Protein AF-A0A7X2XMP3-F1 (afdb_monomer_lite)

Sequence (76 aa):
YLHFAMDSLIKQTYQNFEVILVNDGSTDNSPQLCEEYAKQYENVSVFHKENGGLSDARNFGVSKASSDWIFFLDPD

Radius of gyration: 11.97 Å; chains: 1; bounding box: 31×22×27 Å

pLDDT: mean 92.6, std 4.58, range [70.81, 97.0]

InterPro domains:
  IPR001173 Glycosyltransferase 2-like [PF00535] (1-76)
  IPR029044 Nucleotide-diphospho-sugar transferases [G3DSA:3.90.550.10] (1-76)
  IPR029044 Nucleotide-diphospho-sugar transferases [SSF53448] (1-76)
  IPR050834 Glycosyltransferase 2 family enzymes [PTHR43685] (1-76)

Secondary structure (DSSP, 8-state):
-HHHHHHHHHT-S-----EEEEEES--SSHHHHHHHHHHH-TTEEEEEE----HHHHHHHHHHH--SS--------

Organism: Streptococcus pneumoniae (NCBI:txid1313)

Foldseek 3Di:
DQVVVVVVLVPDPDDPAAAEAEAQQDPDCVQVVLVVVVVVDVRYHYDYDHHPDDVVSVVVSVVVDPDPDDDDDDSD

Structure (mm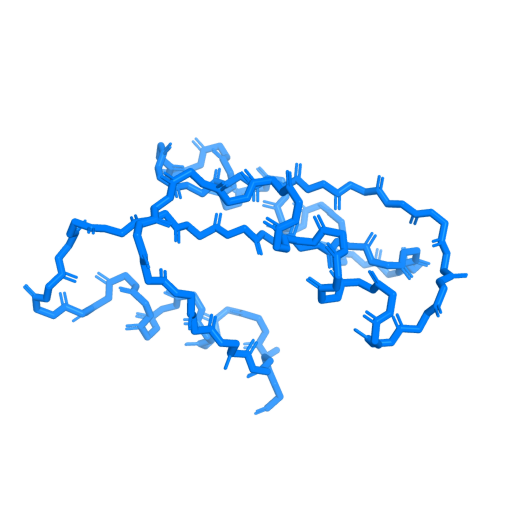CIF, N/CA/C/O backbone):
data_AF-A0A7X2XMP3-F1
#
_entry.id   AF-A0A7X2XMP3-F1
#
loop_
_atom_site.group_PDB
_atom_site.id
_atom_site.type_symbol
_atom_site.label_atom_id
_atom_site.label_alt_id
_atom_site.label_comp_id
_atom_site.label_asym_id
_atom_site.label_entity_id
_atom_site.label_seq_id
_atom_site.pdbx_PDB_ins_code
_atom_site.Cartn_x
_atom_site.Cartn_y
_atom_site.Cartn_z
_atom_site.occupancy
_atom_site.B_iso_or_equiv
_atom_site.auth_seq_id
_atom_site.auth_comp_id
_atom_site.auth_asym_id
_atom_site.auth_atom_id
_atom_site.pdbx_PDB_model_num
ATOM 1 N N . TYR A 1 1 ? 7.470 11.341 1.107 1.00 79.06 1 TYR A N 1
ATOM 2 C CA . TYR A 1 1 ? 6.005 11.482 1.104 1.00 79.06 1 TYR A CA 1
ATOM 3 C C . TYR A 1 1 ? 5.293 10.320 1.792 1.00 79.06 1 TYR A C 1
ATOM 5 O O . TYR A 1 1 ? 4.394 10.591 2.575 1.00 79.06 1 TYR A O 1
ATOM 13 N N . LEU A 1 2 ? 5.784 9.074 1.668 1.00 83.81 2 LEU A N 1
ATOM 14 C CA . LEU A 1 2 ? 5.257 7.903 2.397 1.00 83.81 2 LEU A CA 1
ATOM 15 C C . LEU A 1 2 ? 4.977 8.147 3.895 1.00 83.81 2 LEU A C 1
ATOM 17 O O . LEU A 1 2 ? 3.910 7.788 4.375 1.00 83.81 2 LEU A O 1
ATOM 21 N N . HIS A 1 3 ? 5.883 8.816 4.617 1.00 86.56 3 HIS A N 1
ATOM 22 C CA . HIS A 1 3 ? 5.659 9.162 6.027 1.00 86.56 3 HIS A CA 1
ATOM 23 C C . HIS A 1 3 ? 4.376 9.973 6.262 1.00 86.56 3 HIS A C 1
ATOM 25 O O . HIS A 1 3 ? 3.653 9.675 7.204 1.00 86.56 3 HIS A O 1
ATOM 31 N N . PHE A 1 4 ? 4.054 10.947 5.405 1.00 87.50 4 PHE A N 1
ATOM 32 C CA . PHE A 1 4 ? 2.835 11.747 5.549 1.00 87.50 4 PHE A CA 1
ATOM 33 C C . PHE A 1 4 ? 1.576 10.906 5.325 1.00 87.50 4 PHE A C 1
ATOM 35 O O . PHE A 1 4 ? 0.609 11.045 6.073 1.00 87.50 4 PHE A O 1
ATOM 42 N N . ALA A 1 5 ? 1.603 10.010 4.334 1.00 90.12 5 ALA A N 1
ATOM 43 C CA . ALA A 1 5 ? 0.508 9.080 4.077 1.00 90.12 5 ALA A CA 1
ATOM 44 C C . ALA A 1 5 ? 0.293 8.138 5.272 1.00 90.12 5 ALA A C 1
ATOM 46 O O . ALA A 1 5 ? -0.826 8.020 5.770 1.00 90.12 5 ALA A O 1
ATOM 47 N N . MET A 1 6 ? 1.370 7.547 5.798 1.00 90.69 6 MET A N 1
ATOM 48 C CA . MET A 1 6 ? 1.303 6.673 6.970 1.00 90.69 6 MET A CA 1
ATOM 49 C C . MET A 1 6 ? 0.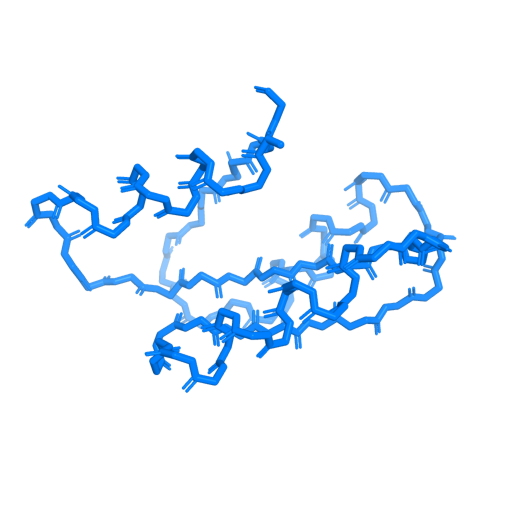810 7.420 8.210 1.00 90.69 6 MET A C 1
ATOM 51 O O . MET A 1 6 ? -0.107 6.949 8.875 1.00 90.69 6 MET A O 1
ATOM 55 N N . ASP A 1 7 ? 1.332 8.614 8.488 1.00 90.44 7 ASP A N 1
ATOM 56 C CA . ASP A 1 7 ? 0.875 9.452 9.601 1.00 90.44 7 ASP A CA 1
ATOM 57 C C . ASP A 1 7 ? -0.616 9.784 9.510 1.00 90.44 7 ASP A C 1
ATOM 59 O O . ASP A 1 7 ? -1.307 9.821 10.531 1.00 90.44 7 ASP A O 1
ATOM 63 N N . SER A 1 8 ? -1.109 10.038 8.296 1.00 90.25 8 SER A N 1
ATOM 64 C CA . SER A 1 8 ? -2.526 10.288 8.040 1.00 90.25 8 SER A CA 1
ATOM 65 C C . SER A 1 8 ? -3.373 9.051 8.339 1.00 90.25 8 SER A C 1
ATOM 67 O O . SER A 1 8 ? -4.409 9.174 8.995 1.00 90.25 8 SER A O 1
ATOM 69 N N . LEU A 1 9 ? -2.919 7.862 7.922 1.00 91.44 9 LEU A N 1
ATOM 70 C CA . LEU A 1 9 ? -3.590 6.587 8.196 1.00 91.44 9 LEU A CA 1
ATOM 71 C C . LEU A 1 9 ? -3.603 6.262 9.696 1.00 91.44 9 LEU A C 1
ATOM 73 O O . LEU A 1 9 ? -4.649 5.938 10.251 1.00 91.44 9 LEU A O 1
ATOM 77 N N . ILE A 1 10 ? -2.472 6.425 10.383 1.00 88.88 10 ILE A N 1
ATOM 78 C CA . ILE A 1 10 ? -2.342 6.144 11.821 1.00 88.88 10 ILE A CA 1
ATOM 79 C C . ILE A 1 10 ? -3.284 7.031 12.651 1.00 88.88 10 ILE A C 1
ATOM 81 O O . ILE A 1 10 ? -3.845 6.584 13.651 1.00 88.88 10 ILE A O 1
ATOM 85 N N . LYS A 1 11 ? -3.484 8.288 12.235 1.00 91.75 11 LYS A N 1
ATOM 86 C CA . LYS A 1 11 ? -4.339 9.267 12.929 1.00 91.75 11 LYS A CA 1
ATOM 87 C C . LYS A 1 11 ? -5.826 9.166 12.561 1.00 91.75 11 LYS A C 1
ATOM 89 O O . LYS A 1 11 ? -6.608 9.991 13.037 1.00 91.75 11 LYS A O 1
ATOM 94 N N . GLN A 1 12 ? -6.240 8.200 11.735 1.00 91.00 12 GLN A N 1
ATOM 95 C CA . GLN A 1 12 ? -7.654 8.024 11.393 1.00 91.00 12 GLN A CA 1
ATOM 96 C C . GLN A 1 12 ? -8.498 7.701 12.631 1.00 91.00 12 GLN A C 1
ATOM 98 O O . GLN A 1 12 ? -8.067 7.021 13.558 1.00 91.00 12 GLN A O 1
ATOM 103 N N . THR A 1 13 ? -9.743 8.171 12.656 1.00 94.56 13 THR A N 1
ATOM 104 C CA . THR A 1 13 ? -10.682 7.833 13.740 1.00 94.56 13 THR A CA 1
ATOM 105 C C . THR A 1 13 ? -11.213 6.405 13.617 1.00 94.56 13 THR A C 1
ATOM 107 O O . THR A 1 13 ? -11.560 5.783 14.618 1.00 94.56 13 THR A O 1
ATOM 110 N N . TYR A 1 14 ? -11.256 5.872 12.396 1.00 91.31 14 TYR A N 1
ATOM 111 C CA . TYR A 1 14 ? -11.550 4.474 12.112 1.00 91.31 14 TYR A CA 1
ATOM 112 C C . TYR A 1 14 ? -10.246 3.678 12.076 1.00 91.31 14 TYR A C 1
ATOM 114 O O . TYR A 1 14 ? -9.346 4.060 11.344 1.00 91.31 14 TYR A O 1
ATOM 122 N N . GLN A 1 15 ? -10.146 2.594 12.849 1.00 89.25 15 GLN A N 1
ATOM 123 C CA . GLN A 1 15 ? -8.897 1.833 13.052 1.00 89.25 15 GLN A CA 1
ATOM 124 C C . GLN A 1 15 ? -8.972 0.379 12.559 1.00 89.25 15 GLN A C 1
ATOM 126 O O . GLN A 1 15 ? -7.986 -0.346 12.601 1.00 89.25 15 GLN A O 1
ATOM 131 N N . ASN A 1 16 ? -10.139 -0.070 12.089 1.00 92.38 16 ASN A N 1
ATOM 132 C CA . ASN A 1 16 ? -10.339 -1.447 11.641 1.00 92.38 16 ASN A CA 1
ATOM 133 C C . ASN A 1 16 ? -10.036 -1.591 10.143 1.00 92.38 16 ASN A C 1
ATOM 135 O O . ASN A 1 16 ? -10.933 -1.832 9.339 1.00 92.38 16 ASN A O 1
ATOM 139 N N . PHE A 1 17 ? -8.778 -1.372 9.772 1.00 93.62 17 PHE A N 1
ATOM 140 C CA . PHE A 1 17 ? -8.305 -1.489 8.396 1.00 93.62 17 PHE A CA 1
ATOM 141 C C . PHE A 1 17 ? -6.911 -2.118 8.350 1.00 93.62 17 PHE A C 1
ATOM 143 O O . PHE A 1 17 ? -6.117 -1.971 9.282 1.00 93.62 17 PHE A O 1
ATOM 150 N N . GLU A 1 18 ? -6.611 -2.782 7.239 1.00 94.75 18 GLU A N 1
ATOM 151 C CA . GLU A 1 18 ? -5.261 -3.215 6.883 1.00 94.75 18 GLU A CA 1
ATOM 152 C C . GLU A 1 18 ? -4.625 -2.219 5.907 1.00 94.75 18 GLU A C 1
ATOM 154 O O . GLU A 1 18 ? -5.310 -1.585 5.100 1.00 94.75 18 GLU A O 1
ATOM 159 N N . VAL A 1 19 ? -3.305 -2.080 5.971 1.00 95.75 19 VAL A N 1
ATOM 160 C CA . VAL A 1 19 ? -2.515 -1.300 5.019 1.00 95.75 19 VAL A CA 1
ATOM 161 C C . VAL A 1 19 ? -1.609 -2.254 4.270 1.00 95.75 19 VAL A C 1
ATOM 163 O O . VAL A 1 19 ? -0.811 -2.969 4.872 1.00 95.75 19 VAL A O 1
ATOM 166 N N . ILE A 1 20 ? -1.704 -2.235 2.946 1.00 96.25 20 ILE A N 1
ATOM 167 C CA . ILE A 1 20 ? -0.872 -3.058 2.075 1.00 96.25 20 ILE A CA 1
ATOM 168 C C . ILE A 1 20 ? 0.061 -2.134 1.304 1.00 96.25 20 ILE A C 1
ATOM 170 O O . ILE A 1 20 ? -0.351 -1.437 0.378 1.00 96.25 20 ILE A O 1
ATOM 174 N N . LEU A 1 21 ? 1.331 -2.132 1.695 1.00 95.81 21 LEU A N 1
ATOM 175 C CA . LEU A 1 21 ? 2.390 -1.399 1.017 1.00 95.81 21 LEU A CA 1
ATOM 176 C C . LEU A 1 21 ? 3.000 -2.290 -0.068 1.00 95.81 21 LEU A C 1
ATOM 178 O O . LEU A 1 21 ? 3.628 -3.308 0.224 1.00 95.81 21 LEU A O 1
ATOM 182 N N . VAL A 1 22 ? 2.829 -1.905 -1.332 1.00 95.81 22 VAL A N 1
ATOM 183 C CA . VAL A 1 22 ? 3.419 -2.618 -2.472 1.00 95.81 22 VAL A CA 1
ATOM 184 C C . VAL A 1 22 ? 4.624 -1.839 -2.982 1.00 95.81 22 VAL A C 1
ATOM 186 O O . VAL A 1 22 ? 4.486 -0.774 -3.577 1.00 95.81 22 VAL A O 1
ATOM 189 N N . ASN A 1 23 ? 5.817 -2.382 -2.760 1.00 94.50 23 ASN A N 1
ATOM 190 C CA . ASN A 1 23 ? 7.055 -1.850 -3.307 1.00 94.50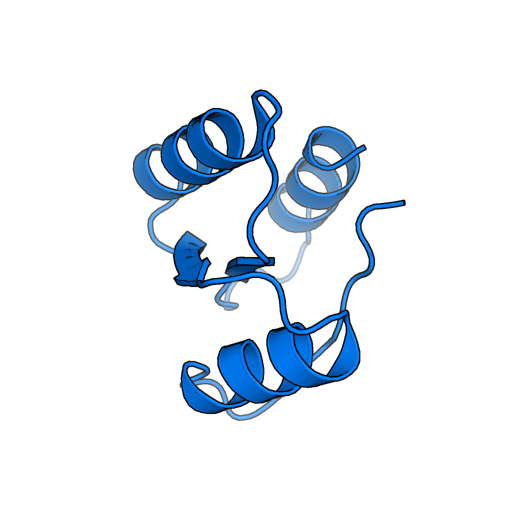 23 ASN A CA 1
ATOM 191 C C . ASN A 1 23 ? 7.311 -2.426 -4.706 1.00 94.50 23 ASN A C 1
ATOM 193 O O . ASN A 1 23 ? 7.741 -3.576 -4.848 1.00 94.50 23 ASN A O 1
ATOM 197 N N . ASP A 1 24 ? 7.093 -1.602 -5.726 1.00 94.25 24 ASP A N 1
ATOM 198 C CA . ASP A 1 24 ? 7.202 -1.963 -7.143 1.00 94.25 24 ASP A CA 1
ATOM 199 C C . ASP A 1 24 ? 8.630 -1.792 -7.694 1.00 94.25 24 ASP A C 1
ATOM 201 O O . ASP A 1 24 ? 8.880 -1.089 -8.670 1.00 94.25 24 ASP A O 1
ATOM 205 N N . GLY A 1 25 ? 9.603 -2.417 -7.030 1.00 91.31 25 GLY A N 1
ATOM 206 C CA . GLY A 1 25 ? 10.993 -2.429 -7.488 1.00 91.31 25 GLY A CA 1
ATOM 207 C C . GLY A 1 25 ? 11.761 -1.119 -7.278 1.00 91.31 25 GLY A C 1
ATOM 208 O O . GLY A 1 25 ? 12.692 -0.842 -8.036 1.00 91.31 25 GLY A O 1
ATOM 209 N N . SER A 1 26 ? 11.404 -0.316 -6.269 1.00 90.62 26 SER A N 1
ATOM 210 C CA . SER A 1 26 ? 12.166 0.885 -5.901 1.00 90.62 26 SER A CA 1
ATOM 211 C C . SER A 1 26 ? 13.618 0.545 -5.550 1.00 90.62 26 SER A C 1
ATOM 213 O O . SER A 1 26 ? 13.887 -0.428 -4.844 1.00 90.62 26 SER A O 1
ATOM 215 N N . THR A 1 27 ? 14.554 1.367 -6.027 1.00 90.88 27 THR A N 1
ATOM 216 C CA . THR A 1 27 ? 16.006 1.198 -5.821 1.00 90.88 27 THR A CA 1
ATOM 217 C C . THR A 1 27 ? 16.591 2.146 -4.772 1.00 90.88 27 THR A C 1
ATOM 219 O O . THR A 1 27 ? 17.804 2.184 -4.582 1.00 90.88 27 THR A O 1
ATOM 222 N N . ASP A 1 28 ? 15.752 2.971 -4.153 1.00 90.06 28 ASP A N 1
ATOM 223 C CA . ASP A 1 28 ? 16.126 3.889 -3.083 1.00 90.06 28 ASP A CA 1
ATOM 224 C C . ASP A 1 28 ? 15.908 3.237 -1.705 1.00 90.06 28 ASP A C 1
ATOM 226 O O . ASP A 1 28 ? 15.889 2.014 -1.581 1.00 90.06 28 ASP A O 1
ATOM 230 N N . ASN A 1 29 ? 15.755 4.051 -0.659 1.00 91.00 29 ASN A N 1
ATOM 231 C CA . ASN A 1 29 ? 15.528 3.569 0.706 1.00 91.00 29 ASN A CA 1
ATOM 232 C C . ASN A 1 29 ? 14.054 3.230 1.008 1.00 91.00 29 ASN A C 1
ATOM 234 O O . ASN A 1 29 ? 13.718 2.911 2.150 1.00 91.00 29 ASN A O 1
ATOM 238 N N . SER A 1 30 ? 13.156 3.325 0.021 1.00 90.38 30 SER A N 1
ATOM 239 C CA . SER A 1 30 ? 11.729 3.036 0.207 1.00 90.38 30 SER A CA 1
ATOM 240 C C . SER A 1 30 ? 11.455 1.610 0.701 1.00 90.38 30 SER A C 1
ATOM 242 O O . SER A 1 30 ? 10.621 1.469 1.595 1.00 90.38 30 SER A O 1
ATOM 244 N N . PRO A 1 31 ? 12.141 0.552 0.214 1.00 91.94 31 PRO A N 1
ATOM 245 C CA . PRO A 1 31 ? 11.927 -0.804 0.713 1.00 91.94 31 PRO A CA 1
ATOM 246 C C . PRO A 1 31 ? 12.188 -0.927 2.217 1.00 91.94 31 PRO A C 1
ATOM 248 O O . PRO A 1 31 ? 11.375 -1.497 2.937 1.00 91.94 31 PRO A O 1
ATOM 251 N N . GLN A 1 32 ? 13.292 -0.352 2.701 1.00 94.25 32 GLN A N 1
ATOM 252 C CA . GLN A 1 32 ? 13.665 -0.383 4.115 1.00 94.25 32 GLN A CA 1
ATOM 253 C C . GLN A 1 32 ? 12.650 0.381 4.966 1.00 94.25 32 GLN A C 1
ATOM 255 O O . GLN A 1 32 ? 12.243 -0.110 6.015 1.00 94.25 32 GLN A O 1
ATOM 260 N N . LEU A 1 33 ? 12.198 1.542 4.489 1.00 92.44 33 LEU A N 1
ATOM 261 C CA . LEU A 1 33 ? 11.184 2.337 5.176 1.00 92.44 33 LEU A CA 1
ATOM 262 C C . LEU A 1 33 ? 9.841 1.593 5.272 1.00 92.44 33 LEU A C 1
ATOM 264 O O . LEU A 1 33 ? 9.203 1.604 6.321 1.00 92.44 33 LEU A O 1
ATOM 268 N N . CYS A 1 34 ? 9.415 0.914 4.204 1.00 93.56 34 CYS A N 1
ATOM 269 C CA . CYS A 1 34 ? 8.219 0.071 4.231 1.00 93.56 34 CYS A CA 1
ATOM 270 C C . CYS A 1 34 ? 8.333 -1.026 5.303 1.00 93.56 34 CYS A C 1
ATOM 272 O O . CYS A 1 34 ? 7.422 -1.195 6.111 1.00 93.56 34 CYS A O 1
ATOM 274 N N . GLU A 1 35 ? 9.466 -1.727 5.350 1.00 94.81 35 GLU A N 1
ATOM 275 C CA . GLU A 1 35 ? 9.738 -2.782 6.335 1.00 94.81 35 GLU A CA 1
ATOM 276 C C . GLU A 1 35 ? 9.728 -2.27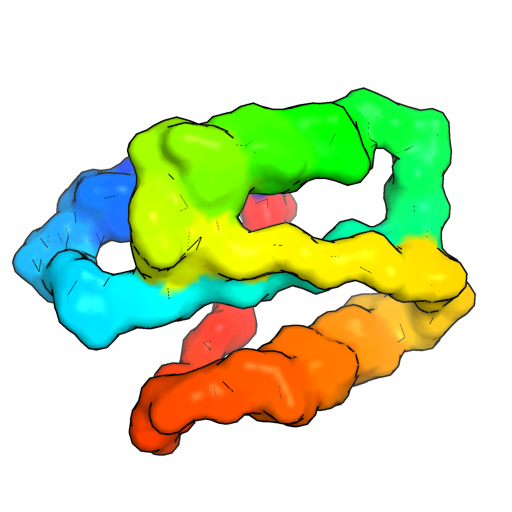0 7.785 1.00 94.81 35 GLU A C 1
ATOM 278 O O . GLU A 1 35 ? 9.272 -2.963 8.694 1.00 94.81 35 GLU A O 1
ATOM 283 N N . GLU A 1 36 ? 10.203 -1.048 8.028 1.00 95.25 36 GLU A N 1
ATOM 284 C CA . GLU A 1 36 ? 10.104 -0.405 9.343 1.00 95.25 36 GLU A CA 1
ATOM 285 C C . GLU A 1 36 ? 8.643 -0.209 9.767 1.00 95.25 36 GLU A C 1
ATOM 287 O O . GLU A 1 36 ? 8.288 -0.546 10.899 1.00 95.25 36 GLU A O 1
ATOM 292 N N . TYR A 1 37 ? 7.774 0.239 8.854 1.00 94.31 37 TYR A N 1
ATOM 293 C CA . TYR A 1 37 ? 6.343 0.375 9.134 1.00 94.31 37 TYR A CA 1
ATOM 294 C C . TYR A 1 37 ? 5.669 -0.970 9.423 1.00 94.31 37 TYR A C 1
ATOM 296 O O . TYR A 1 37 ? 4.912 -1.060 10.388 1.00 94.31 37 TYR A O 1
ATOM 304 N N . ALA A 1 38 ? 5.970 -2.022 8.658 1.00 95.12 38 ALA A N 1
ATOM 305 C CA . ALA A 1 38 ? 5.429 -3.360 8.923 1.00 95.12 38 ALA A CA 1
ATOM 306 C C . ALA A 1 38 ? 5.867 -3.926 10.283 1.00 95.12 38 ALA A C 1
ATOM 308 O O . ALA A 1 38 ? 5.113 -4.637 10.939 1.00 95.12 38 ALA A O 1
ATOM 309 N N . LYS A 1 39 ? 7.081 -3.599 10.742 1.00 96.19 39 LYS A N 1
ATOM 310 C CA . LYS A 1 39 ? 7.551 -3.996 12.081 1.00 96.19 39 LYS A CA 1
ATOM 311 C C . LYS A 1 39 ? 6.882 -3.207 13.199 1.00 96.19 39 LYS A C 1
ATOM 313 O O . LYS A 1 39 ? 6.750 -3.721 14.307 1.00 96.19 39 LYS A O 1
ATOM 318 N N . GLN A 1 40 ? 6.531 -1.953 12.936 1.00 95.38 40 GLN A N 1
ATOM 319 C CA . GLN A 1 40 ? 5.961 -1.057 13.935 1.00 95.38 40 GLN A CA 1
ATOM 320 C C . GLN A 1 40 ? 4.443 -1.226 14.093 1.00 95.38 40 GLN A C 1
ATOM 322 O O . GLN A 1 40 ? 3.924 -0.981 15.183 1.00 95.38 40 GLN A O 1
ATOM 327 N N . TYR A 1 41 ? 3.735 -1.637 13.039 1.00 94.31 41 TYR A N 1
ATOM 328 C CA . TYR A 1 41 ? 2.275 -1.688 13.002 1.00 94.31 41 TYR A CA 1
ATOM 329 C C . TYR A 1 41 ? 1.778 -3.057 12.524 1.00 94.31 41 TYR A C 1
ATOM 331 O O . TYR A 1 41 ? 2.000 -3.441 11.381 1.00 94.31 41 TYR A O 1
ATOM 339 N N . GLU A 1 42 ? 1.043 -3.770 13.382 1.00 93.62 42 GLU A N 1
ATOM 340 C CA . GLU A 1 42 ? 0.548 -5.130 13.096 1.00 93.62 42 GLU A CA 1
ATOM 341 C C . GLU A 1 42 ? -0.443 -5.191 11.924 1.00 93.62 42 GLU A C 1
ATOM 343 O O . GLU A 1 42 ? -0.586 -6.229 11.283 1.00 93.62 42 GLU A O 1
ATOM 348 N N . ASN A 1 43 ? -1.125 -4.083 11.627 1.00 94.19 43 ASN A N 1
ATOM 349 C CA . ASN A 1 43 ? -2.062 -3.980 10.513 1.00 94.19 43 ASN A CA 1
ATOM 350 C C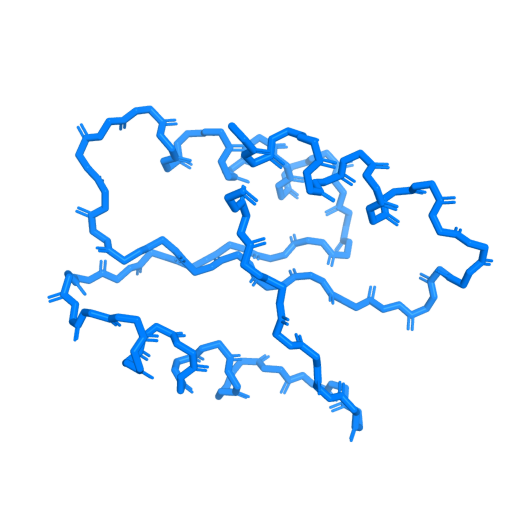 . ASN A 1 43 ? -1.404 -3.515 9.202 1.00 94.19 43 ASN A C 1
ATOM 352 O O . ASN A 1 43 ? -2.117 -3.258 8.233 1.00 94.19 43 ASN A O 1
ATOM 356 N N . VAL A 1 44 ? -0.073 -3.390 9.153 1.00 95.94 44 VAL A N 1
ATOM 357 C CA . VAL A 1 44 ? 0.675 -3.008 7.950 1.00 95.94 44 VAL A CA 1
ATOM 358 C C . VAL A 1 44 ? 1.419 -4.222 7.404 1.00 95.94 44 VAL A C 1
ATOM 360 O O . VAL A 1 44 ? 2.271 -4.804 8.065 1.00 95.94 44 VAL A O 1
ATOM 363 N N . SER A 1 45 ? 1.127 -4.582 6.158 1.00 96.31 45 SER A N 1
ATOM 364 C CA . SER A 1 45 ? 1.828 -5.627 5.411 1.00 96.31 45 SER A CA 1
ATOM 365 C C . SER A 1 45 ? 2.592 -5.024 4.241 1.00 96.31 45 SER A C 1
ATOM 367 O O . SER A 1 45 ? 2.096 -4.124 3.562 1.00 96.31 45 SER A O 1
ATOM 369 N N . VAL A 1 46 ? 3.793 -5.535 3.980 1.00 96.44 46 VAL A N 1
ATOM 370 C CA . VAL A 1 46 ? 4.661 -5.064 2.895 1.00 96.44 46 VAL A CA 1
ATOM 371 C C . VAL A 1 46 ? 4.927 -6.199 1.928 1.00 96.44 46 VAL A C 1
ATOM 373 O O . VAL A 1 46 ? 5.200 -7.330 2.327 1.00 96.44 46 VAL A O 1
ATOM 376 N N . PHE A 1 47 ? 4.877 -5.882 0.640 1.00 96.50 47 PHE A N 1
ATOM 377 C CA . PHE A 1 47 ? 5.241 -6.811 -0.413 1.00 96.50 47 PHE A CA 1
ATOM 378 C C . PHE A 1 47 ? 6.177 -6.150 -1.411 1.00 96.50 47 PHE A C 1
ATOM 380 O O . PHE A 1 47 ? 5.903 -5.063 -1.919 1.00 96.50 47 PHE A O 1
ATOM 387 N N . HIS A 1 48 ? 7.261 -6.847 -1.733 1.00 95.50 48 HIS A N 1
ATOM 388 C CA . HIS A 1 48 ? 8.212 -6.429 -2.752 1.00 95.50 48 HIS A CA 1
ATOM 389 C C . HIS A 1 48 ? 8.003 -7.254 -4.014 1.00 95.50 48 HIS A C 1
ATOM 391 O O . HIS A 1 48 ? 7.869 -8.478 -3.958 1.00 95.50 48 HIS A O 1
ATOM 397 N N . LYS A 1 49 ? 7.999 -6.578 -5.157 1.00 94.38 49 LYS A N 1
ATOM 398 C CA . LYS A 1 49 ? 7.925 -7.199 -6.477 1.00 94.38 49 LYS A CA 1
ATOM 399 C C . LYS A 1 49 ? 8.869 -6.500 -7.449 1.00 94.38 49 LYS A C 1
ATOM 401 O O . LYS A 1 49 ? 9.347 -5.400 -7.177 1.00 94.38 49 LYS A O 1
ATOM 406 N N . GLU A 1 50 ? 9.137 -7.148 -8.577 1.00 94.81 50 GLU A N 1
ATOM 407 C CA . GLU A 1 50 ? 9.816 -6.514 -9.712 1.00 94.81 50 GLU A CA 1
ATOM 408 C C . GLU A 1 50 ? 8.946 -5.390 -10.286 1.00 94.81 50 GLU A C 1
ATOM 410 O O . GLU A 1 50 ? 7.722 -5.506 -10.257 1.00 94.81 50 GLU A O 1
ATOM 415 N N . ASN A 1 51 ? 9.560 -4.322 -10.802 1.00 94.31 51 ASN A N 1
ATOM 416 C CA . ASN A 1 51 ? 8.843 -3.157 -11.331 1.00 94.31 51 ASN A CA 1
ATOM 417 C C . ASN A 1 51 ? 7.903 -3.556 -12.485 1.00 94.31 51 ASN A C 1
ATOM 419 O O . ASN A 1 51 ? 8.359 -4.045 -13.520 1.00 94.31 51 ASN A O 1
ATOM 423 N N . GLY A 1 52 ? 6.600 -3.344 -12.288 1.00 93.19 52 GLY A N 1
ATOM 424 C CA . GLY A 1 52 ? 5.542 -3.584 -13.276 1.00 93.19 52 GLY A CA 1
ATOM 425 C C . GLY A 1 52 ? 4.663 -2.358 -13.551 1.00 93.19 52 GLY A C 1
ATOM 426 O O . GLY A 1 52 ? 3.756 -2.416 -14.383 1.00 93.19 52 GLY A O 1
ATOM 427 N N . GLY A 1 53 ? 4.923 -1.243 -12.871 1.00 93.50 53 GLY A N 1
ATOM 428 C CA . GLY A 1 53 ? 4.142 -0.017 -12.924 1.00 93.50 53 GLY A CA 1
ATOM 429 C C . GLY A 1 53 ? 2.942 0.003 -11.969 1.00 93.50 53 GLY A C 1
ATOM 430 O O . GLY A 1 53 ? 2.513 -1.002 -11.403 1.00 93.50 53 GLY A O 1
ATOM 431 N N . LEU A 1 54 ? 2.335 1.188 -11.840 1.00 91.62 54 LEU A N 1
ATOM 432 C CA . LEU A 1 54 ? 1.276 1.485 -10.864 1.00 91.62 54 LEU A CA 1
ATOM 433 C C . LEU A 1 54 ? 0.063 0.545 -10.945 1.00 91.62 54 LEU A C 1
ATOM 435 O O . LEU A 1 54 ? -0.458 0.113 -9.919 1.00 91.62 54 LEU A O 1
ATOM 439 N N . SER A 1 55 ? -0.408 0.234 -12.157 1.00 94.75 55 SER A N 1
ATOM 440 C CA . SER A 1 55 ? -1.586 -0.632 -12.327 1.00 94.75 55 SER A CA 1
ATOM 441 C C . SER A 1 55 ? -1.306 -2.057 -11.859 1.00 94.75 55 SER A C 1
ATOM 443 O O . SER A 1 55 ? -2.150 -2.674 -11.214 1.00 94.75 55 SER A O 1
ATOM 445 N N . ASP A 1 56 ? -0.107 -2.561 -12.143 1.00 96.38 56 ASP A N 1
ATOM 446 C CA . ASP A 1 56 ? 0.318 -3.888 -11.718 1.00 96.38 56 ASP A CA 1
ATOM 447 C C . ASP A 1 56 ? 0.503 -3.948 -10.195 1.00 96.38 56 ASP A C 1
ATOM 449 O O . ASP A 1 56 ? -0.010 -4.857 -9.545 1.00 96.38 56 ASP A O 1
ATOM 453 N N . ALA A 1 57 ? 1.113 -2.917 -9.600 1.00 95.50 57 ALA A N 1
ATOM 454 C CA . ALA A 1 57 ? 1.238 -2.790 -8.149 1.00 95.50 57 ALA A CA 1
ATOM 455 C C . ALA A 1 57 ? -0.129 -2.765 -7.438 1.00 95.50 57 ALA A C 1
ATOM 457 O O . ALA A 1 57 ? -0.322 -3.464 -6.442 1.00 95.50 57 ALA A O 1
ATOM 458 N N . ARG A 1 58 ? -1.110 -2.022 -7.972 1.00 95.56 58 ARG A N 1
ATOM 459 C CA . ARG A 1 58 ? -2.481 -1.977 -7.431 1.00 95.56 58 ARG A CA 1
ATOM 460 C C . ARG A 1 58 ? -3.179 -3.330 -7.530 1.00 95.56 58 ARG A C 1
ATOM 462 O O . ARG A 1 58 ? -3.740 -3.789 -6.540 1.00 95.56 58 ARG A O 1
ATOM 469 N N . ASN A 1 59 ? -3.110 -3.988 -8.687 1.00 96.44 59 ASN A N 1
ATOM 470 C CA . ASN A 1 59 ? -3.699 -5.316 -8.882 1.00 96.44 59 ASN A CA 1
ATOM 471 C C . ASN A 1 59 ? -3.065 -6.357 -7.954 1.00 96.44 59 ASN A C 1
ATOM 473 O O . ASN A 1 59 ? -3.765 -7.185 -7.367 1.00 96.44 59 ASN A O 1
ATOM 477 N N . PHE A 1 60 ? -1.745 -6.284 -7.777 1.00 97.00 60 PHE A N 1
ATOM 478 C CA . PHE A 1 60 ? -1.035 -7.123 -6.828 1.00 97.00 60 PHE A CA 1
ATOM 479 C C . PHE A 1 60 ? -1.526 -6.871 -5.397 1.00 97.00 60 PHE A C 1
ATOM 481 O O . PHE A 1 60 ? -1.874 -7.827 -4.710 1.00 97.00 60 PHE A O 1
ATOM 488 N N . GLY A 1 61 ? -1.637 -5.610 -4.968 1.00 96.62 61 GLY A N 1
ATOM 489 C CA . GLY A 1 61 ? -2.167 -5.249 -3.649 1.00 96.62 61 GLY A CA 1
ATOM 490 C C . GLY A 1 61 ? -3.593 -5.757 -3.417 1.00 96.62 61 GLY A C 1
ATOM 491 O O . GLY A 1 61 ? -3.857 -6.387 -2.397 1.00 96.62 61 GLY A O 1
ATOM 492 N N . VAL A 1 62 ? -4.486 -5.589 -4.399 1.00 96.25 62 VAL A N 1
ATOM 493 C CA . VAL A 1 62 ? -5.862 -6.124 -4.361 1.00 96.25 62 VAL A CA 1
ATOM 494 C C . VAL A 1 62 ? -5.866 -7.638 -4.160 1.00 96.25 62 VAL A C 1
ATOM 496 O O . VAL A 1 62 ? -6.648 -8.143 -3.364 1.00 96.25 62 VAL A O 1
ATOM 499 N N . SER A 1 63 ? -4.966 -8.372 -4.823 1.00 96.75 63 SER A N 1
ATOM 500 C CA . SER A 1 63 ? -4.866 -9.832 -4.663 1.00 96.75 63 SER A CA 1
ATOM 501 C C . SER A 1 63 ? -4.416 -10.284 -3.266 1.00 96.75 63 SER A C 1
ATOM 503 O O . SER A 1 63 ? -4.530 -11.467 -2.942 1.00 96.75 63 SER A O 1
ATOM 505 N N . LYS A 1 64 ? -3.865 -9.368 -2.460 1.00 96.88 64 LYS A N 1
ATOM 506 C CA . LYS A 1 64 ? -3.430 -9.611 -1.078 1.00 96.88 64 LYS A CA 1
ATOM 507 C C . LYS A 1 64 ? -4.434 -9.120 -0.040 1.00 96.88 64 LYS A C 1
ATOM 509 O O . LYS A 1 64 ? -4.322 -9.535 1.108 1.00 96.88 64 LYS A O 1
ATOM 514 N N . ALA A 1 65 ? -5.380 -8.269 -0.431 1.00 96.00 65 ALA A N 1
ATOM 515 C CA . ALA A 1 65 ? -6.391 -7.736 0.466 1.00 96.00 65 ALA A CA 1
ATOM 516 C C . ALA A 1 65 ? -7.327 -8.842 0.962 1.00 96.00 65 ALA A C 1
ATOM 518 O O . ALA A 1 65 ? -7.744 -9.717 0.201 1.00 96.00 65 ALA A O 1
ATOM 519 N N . SER A 1 66 ? -7.658 -8.778 2.248 1.00 93.56 66 SER A N 1
ATOM 520 C CA . SER A 1 66 ? -8.599 -9.685 2.910 1.00 93.56 66 SER A CA 1
ATOM 521 C C . SER A 1 66 ? -9.906 -8.992 3.307 1.00 93.56 66 SER A C 1
ATOM 523 O O . SER A 1 66 ? -10.900 -9.659 3.587 1.00 93.56 66 SER A O 1
ATOM 525 N N . SER A 1 67 ? -9.904 -7.659 3.303 1.00 92.00 67 SER A N 1
ATOM 526 C CA . SER A 1 67 ? -11.031 -6.806 3.674 1.00 92.00 67 SER A CA 1
ATOM 527 C C . SER A 1 67 ? -12.108 -6.707 2.584 1.00 92.00 67 SER A C 1
ATOM 529 O O . SER A 1 67 ? -11.822 -6.781 1.390 1.00 92.00 67 SER A O 1
ATOM 531 N N . ASP A 1 68 ? -13.350 -6.435 2.997 1.00 93.00 68 ASP A N 1
ATOM 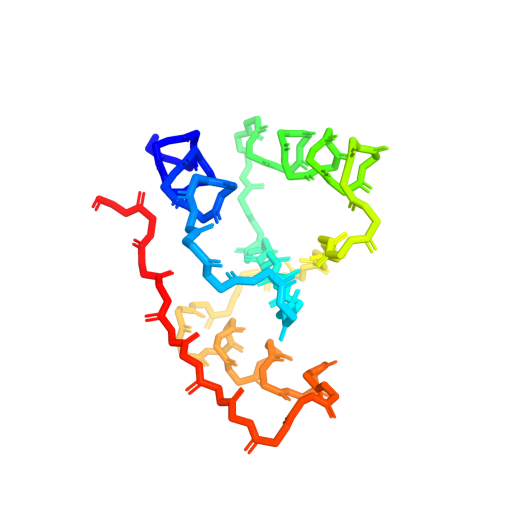532 C CA . ASP A 1 68 ? -14.506 -6.285 2.092 1.00 93.00 68 ASP A CA 1
ATOM 533 C C . ASP A 1 68 ? -14.434 -5.034 1.195 1.00 93.00 68 ASP A C 1
ATOM 535 O O . ASP A 1 68 ? -15.080 -4.967 0.148 1.00 93.00 68 ASP A O 1
ATOM 539 N N . TRP A 1 69 ? -13.669 -4.024 1.616 1.00 94.25 69 TRP A N 1
ATOM 540 C CA . TRP A 1 69 ? -13.551 -2.735 0.939 1.00 94.25 69 TRP A CA 1
ATOM 541 C C . TRP A 1 69 ? -12.091 -2.404 0.674 1.00 94.25 69 TRP A C 1
ATOM 543 O O . TRP A 1 69 ? -11.237 -2.578 1.542 1.00 94.25 69 TRP A O 1
ATOM 553 N N . ILE A 1 70 ? -11.822 -1.875 -0.519 1.00 95.06 70 ILE A N 1
ATOM 554 C CA . ILE A 1 70 ? -10.480 -1.484 -0.946 1.00 95.06 70 ILE A CA 1
ATOM 555 C C . ILE A 1 70 ? -10.482 -0.004 -1.304 1.00 95.06 70 ILE A C 1
ATOM 557 O O . ILE A 1 70 ? -11.337 0.476 -2.050 1.00 95.06 70 ILE A O 1
ATOM 561 N N . PHE A 1 71 ? -9.486 0.706 -0.786 1.00 93.69 71 PHE A N 1
ATOM 562 C CA . PHE A 1 71 ? -9.198 2.090 -1.117 1.00 93.69 71 PHE A CA 1
ATOM 563 C C . PHE A 1 71 ? -7.742 2.206 -1.565 1.00 93.69 71 PHE A C 1
ATOM 565 O O . PHE A 1 71 ? -6.847 1.643 -0.938 1.00 93.69 71 PHE A O 1
ATOM 572 N N . PHE A 1 72 ? -7.509 2.940 -2.651 1.00 93.25 72 PHE A N 1
ATOM 573 C CA . PHE A 1 72 ? -6.163 3.233 -3.129 1.00 93.25 72 PHE A CA 1
ATOM 574 C C . PHE A 1 72 ? -5.743 4.609 -2.629 1.00 93.25 72 PHE A C 1
ATOM 576 O O . PHE A 1 72 ? -6.423 5.598 -2.900 1.00 93.25 72 PHE A O 1
ATOM 583 N N . LEU A 1 73 ? -4.614 4.655 -1.926 1.00 90.75 73 LEU A N 1
ATOM 584 C CA . LEU A 1 73 ? -3.977 5.886 -1.483 1.00 90.75 73 LEU A CA 1
ATOM 585 C C . LEU A 1 73 ? -2.664 6.050 -2.243 1.00 90.75 73 LEU A C 1
ATOM 587 O O . LEU A 1 73 ? -1.765 5.222 -2.087 1.00 90.75 73 LEU A O 1
ATOM 591 N N . ASP A 1 74 ? -2.561 7.102 -3.050 1.00 86.81 74 ASP A N 1
ATOM 592 C CA . ASP A 1 74 ? -1.282 7.475 -3.641 1.00 86.81 74 ASP A CA 1
ATOM 593 C C . ASP A 1 74 ? -0.461 8.261 -2.594 1.00 86.81 74 ASP A C 1
ATOM 595 O O . ASP A 1 74 ? -1.018 9.083 -1.858 1.00 86.81 74 ASP A O 1
ATOM 599 N N . PRO A 1 75 ? 0.832 7.931 -2.414 1.00 74.19 75 PRO A N 1
ATOM 600 C CA . PRO A 1 75 ? 1.642 8.477 -1.334 1.00 74.19 75 PRO A CA 1
ATOM 601 C C . PRO A 1 75 ? 2.264 9.842 -1.656 1.00 74.19 75 PRO A C 1
ATOM 603 O O . PRO A 1 75 ? 3.127 10.246 -0.881 1.00 74.19 75 PRO A O 1
ATOM 606 N N . ASP A 1 76 ? 1.917 10.487 -2.775 1.00 70.81 76 ASP A N 1
ATOM 607 C CA . ASP A 1 76 ? 2.483 11.739 -3.309 1.00 70.81 76 ASP A CA 1
ATOM 608 C C . ASP A 1 76 ? 1.858 13.030 -2.744 1.00 70.81 76 ASP A C 1
ATOM 610 O O . ASP A 1 76 ? 0.628 13.103 -2.530 1.00 70.81 76 ASP A O 1
#